Protein AF-A0A520A219-F1 (afdb_monomer_lite)

Foldseek 3Di:
DDDDDDPDPDPPPPPDQFDDDDDPDDDAWDPVPDDIGHDPGDGCLRVLQVQLLVLQVLLVVLVVVCVVPAFAQDDDDDDPDPVVVVVGDTHGSVVSLVSSLVSLVSSLVRFALEDPLVPRVGDGNLNSLQVNLVSCVVVVVNVSNVVSVVVSVVCCVSNVDDDDPDPVLCVDPVNVSD

Structure (mmCIF, N/CA/C/O backbone):
data_AF-A0A520A219-F1
#
_entry.id   AF-A0A520A219-F1
#
loop_
_atom_site.group_PDB
_atom_site.id
_atom_site.type_symbol
_atom_site.label_atom_id
_atom_site.label_alt_id
_atom_site.label_comp_id
_atom_site.label_asym_id
_atom_site.label_entity_id
_atom_site.label_seq_id
_atom_site.pdbx_PDB_ins_code
_atom_site.Cartn_x
_atom_site.Cartn_y
_atom_site.Cartn_z
_atom_site.occupancy
_atom_site.B_iso_or_equiv
_atom_site.auth_seq_id
_atom_site.auth_comp_id
_atom_site.auth_asym_id
_atom_site.auth_atom_id
_atom_site.pdbx_PDB_model_num
ATOM 1 N N . MET A 1 1 ? -3.174 41.655 13.751 1.00 40.53 1 MET A N 1
ATOM 2 C CA . MET A 1 1 ? -4.209 40.748 13.217 1.00 40.53 1 MET A CA 1
ATOM 3 C C . MET A 1 1 ? -3.954 40.569 11.730 1.00 40.53 1 MET A C 1
ATOM 5 O O . MET A 1 1 ? -4.120 41.529 10.994 1.00 40.53 1 MET A O 1
ATOM 9 N N . ALA A 1 2 ? -3.490 39.395 11.306 1.00 27.73 2 ALA A N 1
ATOM 10 C CA . ALA A 1 2 ? -3.495 38.978 9.904 1.00 27.73 2 ALA A CA 1
ATOM 11 C C . ALA A 1 2 ? -3.536 37.448 9.879 1.00 27.73 2 ALA A C 1
ATOM 13 O O . ALA A 1 2 ? -2.806 36.785 10.612 1.00 27.73 2 ALA A O 1
ATOM 14 N N . ASN A 1 3 ? -4.495 36.937 9.123 1.00 25.27 3 ASN A N 1
ATOM 15 C CA . ASN A 1 3 ? -5.100 35.631 9.281 1.00 25.27 3 ASN A CA 1
ATOM 16 C C . ASN A 1 3 ? -4.234 34.482 8.755 1.00 25.27 3 ASN A C 1
ATOM 18 O O . ASN A 1 3 ? -3.716 34.517 7.643 1.00 25.27 3 ASN A O 1
ATOM 22 N N . ILE A 1 4 ? -4.194 33.428 9.567 1.00 40.03 4 ILE A N 1
ATOM 23 C CA . ILE A 1 4 ? -4.068 32.029 9.161 1.00 40.03 4 ILE A CA 1
ATOM 24 C C . ILE A 1 4 ? -5.190 31.752 8.161 1.00 40.03 4 ILE A C 1
ATOM 26 O O . ILE A 1 4 ? -6.335 31.984 8.520 1.00 40.03 4 ILE A O 1
ATOM 30 N N . HIS A 1 5 ? -4.906 31.259 6.955 1.00 29.20 5 HIS A N 1
ATOM 31 C CA . HIS A 1 5 ? -5.773 30.289 6.277 1.00 29.20 5 HIS A CA 1
ATOM 32 C C . HIS A 1 5 ? -5.088 29.714 5.026 1.00 29.20 5 HIS A C 1
ATOM 34 O O . HIS A 1 5 ? -4.610 30.448 4.169 1.00 29.20 5 HIS A O 1
ATOM 40 N N . ALA A 1 6 ? -5.150 28.380 4.933 1.00 31.22 6 ALA A N 1
ATOM 41 C CA . ALA A 1 6 ? -5.127 27.580 3.708 1.00 31.22 6 ALA A CA 1
ATOM 42 C C . ALA A 1 6 ? -3.770 27.300 3.021 1.00 31.22 6 ALA A C 1
ATOM 44 O O . ALA A 1 6 ? -3.531 27.728 1.898 1.00 31.22 6 ALA A O 1
ATOM 45 N N . PHE A 1 7 ? -2.951 26.421 3.616 1.00 31.77 7 PHE A N 1
ATOM 46 C CA . PHE A 1 7 ? -2.146 25.472 2.827 1.00 31.77 7 PHE A CA 1
ATOM 47 C C . PHE A 1 7 ? -2.902 24.138 2.795 1.00 31.77 7 PHE A C 1
ATOM 49 O O . PHE A 1 7 ? -2.625 23.213 3.555 1.00 31.77 7 PHE A O 1
ATOM 56 N N . ILE A 1 8 ? -3.975 24.103 2.005 1.00 31.97 8 ILE A N 1
ATOM 57 C CA . ILE A 1 8 ? -4.794 22.907 1.813 1.00 31.97 8 ILE A CA 1
ATOM 58 C C . ILE A 1 8 ? -4.044 22.047 0.798 1.00 31.97 8 ILE A C 1
ATOM 60 O O . ILE A 1 8 ? -3.880 22.452 -0.353 1.00 31.97 8 ILE A O 1
ATOM 64 N N . ALA A 1 9 ? -3.565 20.879 1.221 1.00 35.22 9 ALA A N 1
ATOM 65 C CA . ALA A 1 9 ? -3.100 19.846 0.308 1.00 35.22 9 ALA A CA 1
ATOM 66 C C . ALA A 1 9 ? -4.317 19.278 -0.440 1.00 35.22 9 ALA A C 1
ATOM 68 O O . ALA A 1 9 ? -4.914 18.284 -0.033 1.00 35.22 9 ALA A O 1
ATOM 69 N N . SER A 1 10 ? -4.719 19.953 -1.516 1.00 32.50 10 SER A 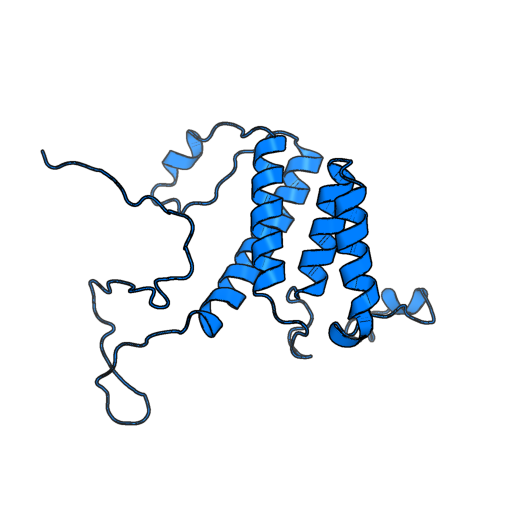N 1
ATOM 70 C CA . SER A 1 10 ? -5.603 19.377 -2.528 1.00 32.50 10 SER A CA 1
ATOM 71 C C . SER A 1 10 ? -4.905 18.179 -3.189 1.00 32.50 10 SER A C 1
ATOM 73 O O . SER A 1 10 ? -3.677 18.206 -3.341 1.00 32.50 10 SER A O 1
ATOM 75 N N . PRO A 1 11 ? -5.644 17.131 -3.604 1.00 36.44 11 PRO A N 1
ATOM 76 C CA . PRO A 1 11 ? -5.062 16.043 -4.378 1.00 36.44 11 PRO A CA 1
ATOM 77 C C . PRO A 1 11 ? -4.433 16.643 -5.637 1.00 36.44 11 PRO A C 1
ATOM 79 O O . PRO A 1 11 ? -5.079 17.420 -6.340 1.00 36.44 11 PRO A O 1
ATOM 82 N N . LEU A 1 12 ? -3.156 16.333 -5.872 1.00 37.72 12 LEU A N 1
ATOM 83 C CA . LEU A 1 12 ? -2.380 16.838 -7.003 1.00 37.72 12 LEU A CA 1
ATOM 84 C C . LEU A 1 12 ? -2.997 16.306 -8.304 1.00 37.72 12 LEU A C 1
ATOM 86 O O . LEU A 1 12 ? -2.622 15.246 -8.799 1.00 37.72 12 LEU A O 1
ATOM 90 N N . THR A 1 13 ? -3.988 17.019 -8.833 1.00 30.39 13 THR A N 1
ATOM 91 C CA . THR A 1 13 ? -4.537 16.763 -10.160 1.00 30.39 13 THR A CA 1
ATOM 92 C C . THR A 1 13 ? -3.474 17.102 -11.196 1.00 30.39 13 THR A C 1
ATOM 94 O O . THR A 1 13 ? -2.863 18.165 -11.132 1.00 30.39 13 THR A O 1
ATOM 97 N N . GLU A 1 14 ? -3.302 16.185 -12.143 1.00 37.84 14 GLU A N 1
ATOM 98 C CA . GLU A 1 14 ? -2.354 16.036 -13.263 1.00 37.84 14 GLU A CA 1
ATOM 99 C C . GLU A 1 14 ? -1.930 17.291 -14.070 1.00 37.84 14 GLU A C 1
ATOM 101 O O . GLU A 1 14 ? -1.121 17.183 -14.987 1.00 37.84 14 GLU A O 1
ATOM 106 N N . LYS A 1 15 ? -2.426 18.495 -13.765 1.00 33.22 15 LYS A N 1
ATOM 107 C CA . LYS A 1 15 ? -2.210 19.700 -14.579 1.00 33.22 15 LYS A CA 1
ATOM 108 C C . LYS A 1 15 ? -1.010 20.577 -14.223 1.00 33.22 15 LYS A C 1
ATOM 110 O O . LYS A 1 15 ? -0.600 21.345 -15.086 1.00 33.22 15 LYS A O 1
ATOM 115 N N . ASP A 1 16 ? -0.378 20.412 -13.064 1.00 37.81 16 ASP A N 1
ATOM 116 C CA . ASP A 1 16 ? 0.771 21.241 -12.676 1.00 37.81 16 ASP A CA 1
ATOM 117 C C . ASP A 1 16 ? 2.026 20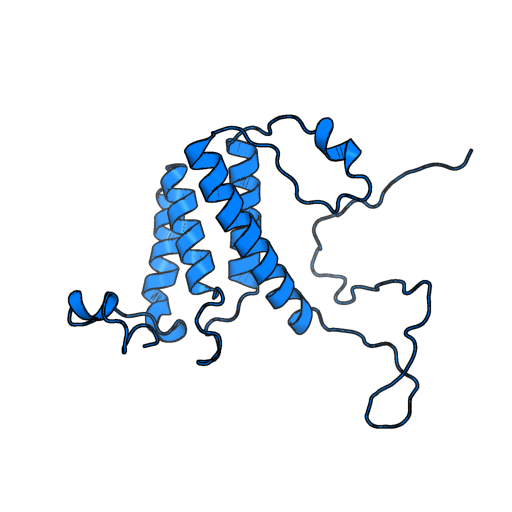.389 -12.457 1.00 37.81 16 ASP A C 1
ATOM 119 O O . ASP A 1 16 ? 2.449 20.110 -11.337 1.00 37.81 16 ASP A O 1
ATOM 123 N N . ASN A 1 17 ? 2.669 19.981 -13.555 1.00 35.78 17 ASN A N 1
ATOM 124 C CA . ASN A 1 17 ? 3.934 19.231 -13.553 1.00 35.78 17 ASN A CA 1
ATOM 125 C C . ASN A 1 17 ? 5.156 20.092 -13.131 1.00 35.78 17 ASN A C 1
ATOM 127 O O . ASN A 1 17 ? 6.250 19.958 -13.681 1.00 35.78 17 ASN A O 1
ATOM 131 N N . LYS A 1 18 ? 4.970 21.029 -12.192 1.00 33.34 18 LYS A N 1
ATOM 132 C CA . LYS A 1 18 ? 6.010 21.882 -11.602 1.00 33.34 18 LYS A CA 1
ATOM 133 C C . LYS A 1 18 ? 5.680 22.144 -10.133 1.00 33.34 18 LYS A C 1
ATOM 135 O O . LYS A 1 18 ? 4.942 23.069 -9.809 1.00 33.34 18 LYS A O 1
ATOM 140 N N . ILE A 1 19 ? 6.267 21.358 -9.233 1.00 39.69 19 ILE A N 1
ATOM 141 C CA . ILE A 1 19 ? 6.322 21.715 -7.811 1.00 39.69 19 ILE A CA 1
ATOM 142 C C . ILE A 1 19 ? 7.339 22.856 -7.678 1.00 39.69 19 ILE A C 1
ATOM 144 O O . ILE A 1 19 ? 8.544 22.639 -7.776 1.00 39.69 19 ILE A O 1
ATOM 148 N N . SER A 1 20 ? 6.857 24.085 -7.487 1.00 33.34 20 SER A N 1
ATOM 149 C CA . SER A 1 20 ? 7.698 25.224 -7.112 1.00 33.34 20 SER A CA 1
ATOM 150 C C . SER A 1 20 ? 7.920 25.199 -5.601 1.00 33.34 20 SER A C 1
ATOM 152 O O . SER A 1 20 ? 7.076 25.672 -4.842 1.00 33.34 20 SER A O 1
ATOM 154 N N . ILE A 1 21 ? 9.057 24.668 -5.148 1.00 37.16 21 ILE A N 1
ATOM 155 C CA . ILE A 1 21 ? 9.554 24.972 -3.801 1.00 37.16 21 ILE A CA 1
ATOM 156 C C . ILE A 1 21 ? 9.990 26.442 -3.789 1.00 37.16 21 ILE A C 1
ATOM 158 O O . ILE A 1 21 ? 10.818 26.839 -4.601 1.00 37.16 21 ILE A O 1
ATOM 162 N N . ASN A 1 22 ? 9.394 27.274 -2.931 1.00 30.12 22 ASN A N 1
ATOM 163 C CA . ASN A 1 22 ? 9.805 28.670 -2.772 1.00 30.12 22 ASN A CA 1
ATOM 164 C C . ASN A 1 22 ? 11.034 28.709 -1.843 1.00 30.12 22 ASN A C 1
ATOM 166 O O . ASN A 1 22 ? 10.887 28.410 -0.656 1.00 30.12 22 ASN A O 1
ATOM 170 N N . PRO A 1 23 ? 12.246 29.013 -2.341 1.00 40.75 23 PRO A N 1
ATOM 171 C CA . PRO A 1 23 ? 13.452 28.963 -1.537 1.00 40.75 23 PRO A CA 1
ATOM 172 C C . PRO A 1 23 ? 13.655 30.327 -0.876 1.00 40.75 23 PRO A C 1
ATOM 174 O O . PRO A 1 23 ? 14.392 31.166 -1.391 1.00 40.75 23 PRO A O 1
ATOM 177 N N . THR A 1 24 ? 13.026 30.594 0.268 1.00 40.56 24 THR A N 1
ATOM 178 C CA . THR A 1 24 ? 13.366 31.797 1.048 1.00 40.56 24 THR A CA 1
ATOM 179 C C . THR A 1 24 ? 14.597 31.559 1.920 1.00 40.56 24 THR A C 1
ATOM 181 O O . THR A 1 24 ? 14.489 31.627 3.138 1.00 40.56 24 THR A O 1
ATOM 184 N N . ASN A 1 25 ? 15.730 31.262 1.269 1.00 39.25 25 ASN A N 1
ATOM 185 C CA . ASN A 1 25 ? 17.117 31.615 1.614 1.00 39.25 25 ASN A CA 1
ATOM 186 C C . ASN A 1 25 ? 18.129 30.672 0.916 1.00 39.25 25 ASN A C 1
ATOM 188 O O . ASN A 1 25 ? 18.276 29.504 1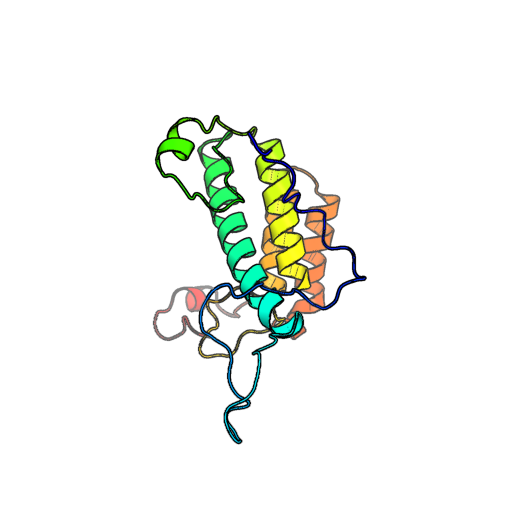.243 1.00 39.25 25 ASN A O 1
ATOM 192 N N . GLU A 1 26 ? 18.849 31.227 -0.063 1.00 36.06 26 GLU A N 1
ATOM 193 C CA . GLU A 1 26 ? 20.219 30.823 -0.431 1.00 36.06 26 GLU A CA 1
ATOM 194 C C . GLU A 1 26 ? 20.484 29.410 -0.984 1.00 36.06 26 GLU A C 1
ATOM 196 O O . GLU A 1 26 ? 21.455 28.771 -0.604 1.00 36.06 26 GLU A O 1
ATOM 201 N N . TYR A 1 27 ? 19.752 28.963 -2.006 1.00 35.09 27 TYR A N 1
ATOM 202 C CA . TYR A 1 27 ? 20.304 27.963 -2.943 1.00 35.09 27 TYR A CA 1
ATOM 203 C C . TYR A 1 27 ? 19.938 28.274 -4.394 1.00 35.09 27 TYR A C 1
ATOM 205 O O . TYR A 1 27 ? 19.568 27.404 -5.178 1.00 35.09 27 TYR A O 1
ATOM 213 N N . THR A 1 28 ? 20.062 29.536 -4.799 1.00 38.28 28 THR A N 1
ATOM 214 C CA . THR A 1 28 ? 20.296 29.801 -6.217 1.00 38.28 28 THR A CA 1
ATOM 215 C C . THR A 1 28 ? 21.742 29.433 -6.481 1.00 38.28 28 THR A C 1
ATOM 217 O O . THR A 1 28 ? 22.611 30.044 -5.856 1.00 38.28 28 THR A O 1
ATOM 220 N N . ASN A 1 29 ? 21.976 28.472 -7.387 1.00 31.84 29 ASN A N 1
ATOM 221 C CA . ASN A 1 29 ? 22.989 28.552 -8.433 1.00 31.84 29 ASN A CA 1
ATOM 222 C C . ASN A 1 29 ? 23.643 27.169 -8.831 1.00 31.84 29 ASN A C 1
ATOM 224 O O . ASN A 1 29 ? 24.592 26.689 -8.206 1.00 31.84 29 ASN A O 1
ATOM 228 N N . GLY A 1 30 ? 23.252 26.632 -10.002 1.00 30.38 30 GLY A N 1
ATOM 229 C CA . GLY A 1 30 ? 24.163 26.288 -11.116 1.00 30.38 30 GLY A CA 1
ATOM 230 C C . GLY A 1 30 ? 23.887 24.963 -11.810 1.00 30.38 30 GLY A C 1
ATOM 231 O O . GLY A 1 30 ? 23.923 23.944 -11.136 1.00 30.38 30 GLY A O 1
ATOM 232 N N . ASN A 1 31 ? 23.749 24.925 -13.147 1.00 47.16 31 ASN A N 1
ATOM 233 C CA . ASN A 1 31 ? 24.174 23.705 -13.838 1.00 47.16 31 ASN A CA 1
ATOM 234 C C . ASN A 1 31 ? 25.650 23.505 -13.456 1.00 47.16 31 ASN A C 1
ATOM 236 O O . ASN A 1 31 ? 26.497 24.337 -13.791 1.00 47.16 31 ASN A O 1
ATOM 240 N N . ARG A 1 32 ? 25.954 22.484 -12.660 1.00 46.66 32 ARG A N 1
ATOM 241 C CA . ARG A 1 32 ? 27.332 22.087 -12.368 1.00 46.66 32 ARG A CA 1
ATOM 242 C C . ARG A 1 32 ? 27.536 20.789 -13.151 1.00 46.66 32 ARG A C 1
ATOM 244 O O . ARG A 1 32 ? 27.267 19.725 -12.620 1.00 46.66 32 ARG A O 1
ATOM 251 N N . SER A 1 33 ? 27.878 20.812 -14.442 1.00 43.19 33 SER A N 1
ATOM 252 C CA . SER A 1 33 ? 28.635 21.814 -15.216 1.00 43.19 33 SER A CA 1
ATOM 253 C C . SER A 1 33 ? 27.773 22.518 -16.278 1.00 43.19 33 SER A C 1
ATOM 255 O O . SER A 1 33 ? 27.033 21.865 -16.997 1.00 43.19 33 SER A O 1
ATOM 257 N N . SER A 1 34 ? 27.822 23.833 -16.478 1.00 41.03 34 SER A N 1
ATOM 258 C CA . SER A 1 34 ? 29.003 24.697 -16.461 1.00 41.03 34 SER A CA 1
ATOM 259 C C . SER A 1 34 ? 28.616 26.102 -16.014 1.00 41.03 34 SER A C 1
ATOM 261 O O . SER A 1 34 ? 27.707 26.688 -16.589 1.00 41.03 34 SER A O 1
ATOM 263 N N . LYS A 1 35 ? 29.357 26.671 -15.061 1.00 43.12 35 LYS A N 1
ATOM 264 C CA . LYS A 1 35 ? 29.117 28.003 -14.492 1.00 43.12 35 LYS A CA 1
ATOM 265 C C . LYS A 1 35 ? 27.759 28.095 -13.833 1.00 43.12 35 LYS A C 1
ATOM 267 O O . LYS A 1 35 ? 26.729 28.369 -14.437 1.00 43.12 35 LYS A O 1
ATOM 272 N N . CYS A 1 36 ? 27.830 27.896 -12.536 1.00 47.16 36 CYS A N 1
ATOM 273 C CA . CYS A 1 36 ? 27.021 28.595 -11.592 1.00 47.16 36 CYS A CA 1
ATOM 274 C C . CYS A 1 36 ? 26.088 29.703 -12.206 1.00 47.16 36 CYS A C 1
ATOM 276 O O . CYS A 1 36 ? 26.585 30.817 -12.278 1.00 47.16 36 CYS A O 1
ATOM 278 N N . ASN A 1 37 ? 24.790 29.423 -12.544 1.00 43.38 37 ASN A N 1
ATOM 279 C CA . ASN A 1 37 ? 23.608 30.335 -12.404 1.00 43.38 37 ASN A CA 1
ATOM 280 C C . ASN A 1 37 ? 22.167 29.698 -12.273 1.00 43.38 37 ASN A C 1
ATOM 282 O O . ASN A 1 37 ? 21.188 30.315 -12.672 1.00 43.38 37 ASN A O 1
ATOM 286 N N . GLY A 1 38 ? 21.966 28.471 -11.764 1.00 37.59 38 GLY A N 1
ATOM 287 C CA . GLY A 1 38 ? 20.700 27.691 -11.902 1.00 37.59 38 GLY A CA 1
ATOM 288 C C . GLY A 1 38 ? 19.895 27.324 -10.632 1.00 37.59 38 GLY A C 1
ATOM 289 O O . GLY A 1 38 ? 20.468 26.963 -9.607 1.00 37.59 38 GLY A O 1
ATOM 290 N N . ILE A 1 39 ? 18.561 27.368 -10.734 1.00 42.12 39 ILE A N 1
ATOM 291 C CA . ILE A 1 39 ? 17.582 26.722 -9.837 1.00 42.12 39 ILE A CA 1
ATOM 292 C C . ILE A 1 39 ? 17.591 25.215 -10.151 1.00 42.12 39 ILE A C 1
ATOM 294 O O . ILE A 1 39 ? 17.398 24.843 -11.308 1.00 42.12 39 ILE A O 1
ATOM 298 N N . ILE A 1 40 ? 17.823 24.345 -9.161 1.00 46.75 40 ILE A N 1
ATOM 299 C CA . ILE A 1 40 ? 17.703 22.887 -9.341 1.00 46.75 40 ILE A CA 1
ATOM 300 C C . ILE A 1 40 ? 16.210 22.542 -9.333 1.00 46.75 40 ILE A C 1
ATOM 302 O O . ILE A 1 40 ? 15.581 22.493 -8.279 1.00 46.75 40 ILE A O 1
ATOM 306 N N . ILE A 1 41 ? 15.630 22.352 -10.516 1.00 53.62 41 ILE A N 1
ATOM 307 C CA . ILE A 1 41 ? 14.258 21.862 -10.668 1.00 53.62 41 ILE A CA 1
ATOM 308 C C . ILE A 1 41 ? 14.346 20.340 -10.761 1.00 53.62 41 ILE A C 1
ATOM 310 O O . ILE A 1 41 ? 14.688 19.807 -11.812 1.00 53.62 41 ILE A O 1
ATOM 314 N N . PHE A 1 42 ? 14.064 19.647 -9.661 1.00 58.78 42 PHE A N 1
ATOM 315 C CA . PHE A 1 42 ? 13.862 18.202 -9.699 1.00 58.78 42 PHE A CA 1
ATOM 316 C C . PHE A 1 42 ? 12.542 17.897 -10.413 1.00 58.78 42 PHE A C 1
ATOM 318 O O . PHE A 1 42 ? 11.522 18.548 -10.170 1.00 58.78 42 PHE A O 1
ATOM 325 N N . THR A 1 43 ? 12.552 16.913 -11.302 1.00 68.94 43 THR A N 1
ATOM 326 C CA . THR A 1 43 ? 11.347 16.484 -12.013 1.00 68.94 43 THR A CA 1
ATOM 327 C C . THR A 1 43 ? 10.470 15.614 -11.111 1.00 68.94 43 THR A C 1
ATOM 329 O O . THR A 1 43 ? 10.957 14.943 -10.196 1.00 68.94 43 THR A O 1
ATOM 332 N N . LEU A 1 44 ? 9.159 15.564 -11.380 1.00 72.56 44 LEU A N 1
ATOM 333 C CA . LEU A 1 44 ? 8.261 14.654 -10.655 1.00 72.56 44 LEU A CA 1
ATOM 334 C C . LEU A 1 44 ? 8.709 13.188 -10.769 1.00 72.56 44 LEU A C 1
ATOM 336 O O . LEU A 1 44 ? 8.548 12.425 -9.822 1.00 72.56 44 LEU A O 1
ATOM 340 N N . ALA A 1 45 ? 9.330 12.806 -11.887 1.00 72.25 45 ALA A N 1
ATOM 341 C CA . ALA A 1 45 ? 9.861 11.461 -12.093 1.00 72.25 45 ALA A CA 1
ATOM 342 C C . ALA A 1 45 ? 11.032 11.115 -11.152 1.00 72.25 45 ALA A C 1
ATOM 344 O O . ALA A 1 45 ? 11.228 9.945 -10.838 1.00 72.25 45 ALA A O 1
ATOM 345 N N . GLU A 1 46 ? 11.785 12.107 -10.670 1.00 76.25 46 GLU A N 1
ATOM 346 C CA . GLU A 1 46 ? 12.893 11.903 -9.727 1.00 76.25 46 GLU A CA 1
ATOM 347 C C . GLU A 1 46 ? 12.418 11.938 -8.269 1.00 76.25 46 GLU A C 1
ATOM 349 O O . GLU A 1 46 ? 12.895 11.166 -7.434 1.00 76.25 46 GLU A O 1
ATOM 354 N N . ILE A 1 47 ? 11.453 12.810 -7.958 1.00 82.88 47 ILE A N 1
ATOM 355 C CA . ILE A 1 47 ? 10.941 12.996 -6.595 1.00 82.88 47 ILE A CA 1
ATOM 356 C C . ILE A 1 47 ? 9.930 11.908 -6.214 1.00 82.88 47 ILE A C 1
ATOM 358 O O . ILE A 1 47 ? 9.995 11.366 -5.107 1.00 82.88 47 ILE A O 1
ATOM 362 N N . ASN A 1 48 ? 8.995 11.570 -7.105 1.00 88.19 48 ASN A N 1
ATOM 363 C CA . ASN A 1 48 ? 7.880 10.683 -6.773 1.00 88.19 48 ASN A CA 1
ATOM 364 C C . ASN A 1 48 ? 8.321 9.289 -6.308 1.00 88.19 48 ASN A C 1
ATOM 366 O O . ASN A 1 48 ? 7.755 8.826 -5.319 1.00 88.19 48 ASN A O 1
ATOM 370 N N . PRO A 1 49 ? 9.342 8.635 -6.900 1.00 87.44 49 PRO A N 1
ATOM 371 C CA . PRO A 1 49 ? 9.836 7.360 -6.381 1.00 87.44 49 PRO A CA 1
ATOM 372 C C . PRO A 1 49 ? 10.355 7.464 -4.940 1.00 87.44 49 PRO A C 1
ATOM 374 O O . PRO A 1 49 ? 10.155 6.555 -4.140 1.00 87.44 49 PRO A O 1
ATOM 377 N N . LYS A 1 50 ? 10.974 8.591 -4.564 1.00 88.75 50 LYS A N 1
ATOM 378 C CA . LYS A 1 50 ? 11.471 8.813 -3.196 1.00 88.75 50 LYS A CA 1
ATOM 379 C C . LYS A 1 50 ? 10.329 9.037 -2.208 1.00 88.75 50 LYS A C 1
ATOM 381 O O . LYS A 1 50 ? 10.339 8.465 -1.120 1.00 88.75 50 LYS A O 1
ATOM 386 N N . ILE A 1 51 ? 9.316 9.809 -2.602 1.00 89.62 51 ILE A N 1
ATOM 387 C CA . ILE A 1 51 ? 8.090 9.979 -1.806 1.00 89.62 51 ILE A CA 1
ATOM 388 C C . ILE A 1 51 ? 7.352 8.642 -1.672 1.00 89.62 51 ILE A C 1
ATOM 390 O O . ILE A 1 51 ? 6.848 8.323 -0.598 1.00 89.62 51 ILE A O 1
ATOM 394 N N . ALA A 1 52 ? 7.312 7.846 -2.737 1.00 92.81 52 ALA A N 1
ATOM 395 C CA . ALA A 1 52 ? 6.672 6.540 -2.766 1.00 92.81 52 ALA A CA 1
ATOM 396 C C . ALA A 1 52 ? 7.317 5.551 -1.791 1.00 92.81 52 ALA A C 1
ATOM 398 O O . ALA A 1 52 ? 6.603 4.844 -1.087 1.00 92.81 52 ALA A O 1
ATOM 399 N N . GLU A 1 53 ? 8.646 5.549 -1.679 1.00 92.62 53 GLU A N 1
ATOM 400 C CA . GLU A 1 53 ? 9.350 4.759 -0.664 1.00 92.62 53 GLU A CA 1
ATOM 401 C C . GLU A 1 53 ? 8.993 5.205 0.757 1.00 92.62 53 GLU A C 1
ATOM 403 O O . GLU A 1 53 ? 8.680 4.367 1.601 1.00 92.62 53 GLU A O 1
ATOM 408 N N . ALA A 1 54 ? 8.968 6.515 1.019 1.00 92.94 54 ALA A N 1
ATOM 409 C CA . ALA A 1 54 ? 8.595 7.041 2.332 1.00 92.94 54 ALA A CA 1
ATOM 410 C C . ALA A 1 54 ? 7.141 6.696 2.702 1.00 92.94 54 ALA A C 1
ATOM 412 O O . ALA A 1 54 ? 6.868 6.249 3.818 1.00 92.94 54 ALA A O 1
ATOM 413 N N . ARG A 1 55 ? 6.207 6.846 1.753 1.00 95.06 55 ARG A N 1
ATOM 414 C CA . ARG A 1 55 ? 4.796 6.472 1.929 1.00 95.06 55 ARG A CA 1
ATOM 415 C C . ARG A 1 55 ? 4.621 4.972 2.126 1.00 95.06 55 ARG A C 1
ATOM 417 O O . ARG A 1 55 ? 3.858 4.574 2.998 1.00 95.06 55 ARG A O 1
ATOM 424 N N . PHE A 1 56 ? 5.373 4.144 1.402 1.00 96.38 56 PHE A N 1
ATOM 425 C CA . PHE A 1 56 ? 5.372 2.699 1.619 1.00 96.38 56 PHE A CA 1
ATOM 426 C C . PHE A 1 56 ? 5.806 2.344 3.046 1.00 96.38 56 PHE A C 1
ATOM 428 O O . PHE A 1 56 ? 5.130 1.565 3.712 1.00 96.38 56 PHE A O 1
ATOM 435 N N . VAL A 1 57 ? 6.896 2.937 3.548 1.00 95.75 57 VAL A N 1
ATOM 436 C CA . VAL A 1 57 ? 7.370 2.689 4.921 1.00 95.75 57 VAL A CA 1
ATOM 437 C C . VAL A 1 57 ? 6.342 3.157 5.954 1.00 95.75 57 VAL A C 1
ATOM 439 O O . VAL A 1 57 ? 6.080 2.440 6.921 1.00 95.75 57 VAL A O 1
ATOM 442 N N . ARG A 1 58 ? 5.703 4.315 5.733 1.00 95.44 58 ARG A N 1
ATOM 443 C CA . ARG A 1 58 ? 4.603 4.802 6.579 1.00 95.44 58 ARG A CA 1
ATOM 444 C C . ARG A 1 58 ? 3.435 3.815 6.601 1.00 95.44 58 ARG A C 1
ATOM 446 O O . ARG A 1 58 ? 2.995 3.426 7.682 1.00 95.44 58 ARG A O 1
ATOM 453 N N . ALA A 1 59 ? 2.974 3.374 5.433 1.00 96.56 59 ALA A N 1
ATOM 454 C CA . ALA A 1 59 ? 1.906 2.390 5.304 1.00 96.56 59 ALA A CA 1
ATOM 455 C C . ALA A 1 59 ? 2.263 1.066 5.990 1.00 96.56 59 ALA A C 1
ATOM 457 O O . ALA A 1 59 ? 1.457 0.530 6.744 1.00 96.56 59 ALA A O 1
ATOM 458 N N . PHE A 1 60 ? 3.486 0.570 5.793 1.00 96.06 60 PHE A N 1
ATOM 459 C CA . PHE A 1 60 ? 3.994 -0.637 6.440 1.00 96.06 60 PHE A CA 1
ATOM 460 C C . PHE A 1 60 ? 3.968 -0.516 7.970 1.00 96.06 60 PHE A C 1
ATOM 462 O O . PHE A 1 60 ? 3.469 -1.420 8.644 1.00 96.06 60 PHE A O 1
ATOM 469 N N . ALA A 1 61 ? 4.450 0.598 8.527 1.00 96.50 61 ALA A N 1
ATOM 470 C CA . ALA A 1 61 ? 4.447 0.829 9.969 1.00 96.50 61 ALA A CA 1
ATOM 471 C C . ALA A 1 61 ? 3.016 0.879 10.524 1.00 96.50 61 ALA A C 1
ATOM 473 O O . ALA A 1 61 ? 2.675 0.118 11.432 1.00 96.50 61 ALA A O 1
ATOM 474 N N . TYR A 1 62 ? 2.146 1.705 9.933 1.00 96.75 62 TYR A N 1
ATOM 475 C CA . TYR A 1 62 ? 0.755 1.824 10.374 1.00 96.75 62 TYR A CA 1
ATOM 476 C C . TYR A 1 62 ? -0.032 0.524 10.217 1.00 96.75 62 TYR A C 1
ATOM 478 O O . TYR A 1 62 ? -0.830 0.197 11.091 1.00 96.75 62 TYR A O 1
ATOM 486 N N . PHE A 1 63 ? 0.231 -0.258 9.170 1.00 96.50 63 PHE A N 1
ATOM 487 C CA . PHE A 1 63 ? -0.410 -1.553 8.955 1.00 96.50 63 PHE A CA 1
ATOM 488 C C . PHE A 1 63 ? -0.085 -2.567 10.058 1.00 96.50 63 PHE A C 1
ATOM 490 O O . PHE A 1 63 ? -0.914 -3.416 10.385 1.00 96.50 63 PHE A O 1
ATOM 497 N N . HIS A 1 64 ? 1.102 -2.499 10.662 1.00 95.81 64 HIS A N 1
ATOM 498 C CA . HIS A 1 64 ? 1.429 -3.324 11.827 1.00 95.81 64 HIS A CA 1
ATOM 499 C C . HIS A 1 64 ? 0.844 -2.738 13.116 1.00 95.81 64 HIS A C 1
ATOM 501 O O . HIS A 1 64 ? 0.272 -3.481 13.911 1.00 95.81 64 HIS A O 1
ATOM 507 N N . LEU A 1 65 ? 0.904 -1.416 13.296 1.00 95.44 65 LEU A N 1
ATOM 508 C CA . LEU A 1 65 ? 0.349 -0.746 14.476 1.00 95.44 65 LEU A CA 1
ATOM 509 C C . LEU A 1 65 ? -1.163 -0.970 14.614 1.00 95.44 65 LEU A C 1
ATOM 511 O O . LEU A 1 65 ? -1.625 -1.366 15.681 1.00 95.44 65 LEU A O 1
ATOM 515 N N . VAL A 1 66 ? -1.928 -0.784 13.537 1.00 96.19 66 VAL A N 1
ATOM 516 C CA . VAL A 1 66 ? -3.392 -0.938 13.553 1.00 96.19 66 VAL A CA 1
ATOM 517 C C . VAL A 1 66 ? -3.816 -2.382 13.842 1.00 96.19 66 VAL A C 1
ATOM 519 O O . VAL A 1 66 ? -4.823 -2.610 14.505 1.00 96.19 66 VAL A O 1
ATOM 522 N N . ARG A 1 67 ? -3.030 -3.377 13.405 1.00 93.25 67 ARG A N 1
ATOM 523 C CA . ARG A 1 67 ? -3.320 -4.798 13.662 1.00 93.25 67 ARG A CA 1
ATOM 524 C C . ARG A 1 67 ? -3.088 -5.200 15.115 1.00 93.25 67 ARG A C 1
ATOM 526 O O . ARG A 1 67 ? -3.788 -6.075 15.607 1.00 93.25 67 ARG A O 1
ATOM 533 N N . VAL A 1 68 ? -2.127 -4.571 15.791 1.00 94.62 68 VAL A N 1
ATOM 534 C CA . VAL A 1 68 ? -1.813 -4.869 17.197 1.00 94.62 68 VAL A CA 1
ATOM 535 C C . VAL A 1 68 ? -2.681 -4.048 18.154 1.00 94.62 68 VAL A C 1
ATOM 537 O O . VAL A 1 68 ? -3.160 -4.580 19.150 1.00 94.62 68 VAL A O 1
ATOM 540 N N . PHE A 1 69 ? -2.896 -2.762 17.863 1.00 94.50 69 PHE A N 1
ATOM 541 C CA . PHE A 1 69 ? -3.506 -1.812 18.802 1.00 94.50 69 PHE A CA 1
ATOM 542 C C . PHE A 1 69 ? -4.923 -1.357 18.422 1.00 94.50 69 PHE A C 1
ATOM 544 O O . PHE A 1 69 ? -5.589 -0.701 19.229 1.00 94.50 69 PHE A O 1
ATOM 551 N N . GLY A 1 70 ? -5.400 -1.677 17.215 1.00 93.44 70 GLY A N 1
ATOM 552 C CA . GLY A 1 70 ? -6.648 -1.134 16.680 1.00 93.44 70 GLY A CA 1
ATOM 553 C C . GLY A 1 70 ? -6.499 0.354 16.375 1.00 93.44 70 GLY A C 1
ATOM 554 O O . GLY A 1 70 ? -5.670 0.745 15.557 1.00 93.44 70 GLY A O 1
ATOM 555 N N . ASP A 1 71 ? -7.284 1.197 17.042 1.00 94.38 71 ASP A N 1
ATOM 556 C CA . ASP A 1 71 ? -7.246 2.644 16.821 1.00 94.38 71 ASP A CA 1
ATOM 557 C C . ASP A 1 71 ? -5.899 3.235 17.255 1.00 94.38 71 ASP A C 1
ATOM 559 O O . ASP A 1 71 ? -5.446 3.028 18.386 1.00 94.38 71 ASP A O 1
ATOM 563 N N . VAL A 1 72 ? -5.261 4.012 16.385 1.00 93.44 72 VAL A N 1
ATOM 564 C CA . VAL A 1 72 ? -3.931 4.590 16.629 1.00 93.44 72 VAL A CA 1
ATOM 565 C C . VAL A 1 72 ? -3.898 6.054 16.203 1.00 93.44 72 VAL A C 1
ATOM 567 O O . VAL A 1 72 ? -4.626 6.429 15.287 1.00 93.44 72 VAL A O 1
ATOM 570 N N . PRO A 1 73 ? -3.091 6.917 16.842 1.00 92.38 73 PRO A N 1
ATOM 571 C CA . PRO A 1 73 ? -2.883 8.276 16.353 1.00 92.38 73 PRO A CA 1
ATOM 572 C C . PRO A 1 73 ? -2.254 8.244 14.953 1.00 92.38 73 PRO A C 1
ATOM 574 O O . PRO A 1 73 ? -1.147 7.729 14.771 1.00 92.38 73 PRO A O 1
ATOM 577 N N . TYR A 1 74 ? -2.963 8.768 13.955 1.00 91.38 74 TYR A N 1
ATOM 578 C CA . TYR A 1 74 ? -2.470 8.850 12.585 1.00 91.38 74 TYR A CA 1
ATOM 579 C C . TYR A 1 74 ? -1.828 10.213 12.322 1.00 91.38 74 TYR A C 1
ATOM 581 O O . TYR A 1 74 ? -2.399 11.248 12.661 1.00 91.38 74 TYR A O 1
ATOM 589 N N . ILE A 1 75 ? -0.629 10.205 11.742 1.00 89.56 75 ILE A N 1
ATOM 590 C CA . ILE A 1 75 ? 0.176 11.396 11.477 1.00 89.56 75 ILE A CA 1
ATOM 591 C C . ILE A 1 75 ? 0.667 11.316 10.034 1.00 89.56 75 ILE A C 1
ATOM 593 O O . ILE A 1 75 ? 1.491 10.467 9.685 1.00 89.56 75 ILE A O 1
ATOM 597 N N . ASP A 1 76 ? 0.174 12.219 9.194 1.00 87.06 76 ASP A N 1
ATOM 598 C CA . ASP A 1 76 ? 0.572 12.358 7.792 1.00 87.06 76 ASP A CA 1
ATOM 599 C C . ASP A 1 76 ? 1.196 13.715 7.452 1.00 87.06 76 ASP A C 1
ATOM 601 O O . ASP A 1 76 ? 1.655 13.911 6.324 1.00 87.06 76 ASP A O 1
ATOM 605 N N . PHE A 1 77 ? 1.261 14.616 8.430 1.00 83.56 77 PHE A N 1
ATOM 606 C CA . PHE A 1 77 ? 1.802 15.961 8.310 1.00 83.56 77 PHE A CA 1
ATOM 607 C C . PHE A 1 77 ? 3.112 16.124 9.085 1.00 83.56 77 PHE A C 1
ATOM 609 O O . PHE A 1 77 ? 3.455 15.351 9.982 1.00 83.56 77 PHE A O 1
ATOM 616 N N . PHE A 1 78 ? 3.853 17.174 8.739 1.00 83.06 78 PHE A N 1
ATOM 617 C CA . PHE A 1 78 ? 5.069 17.539 9.452 1.00 83.06 78 PHE A CA 1
ATOM 618 C C . PHE A 1 78 ? 4.738 18.231 10.780 1.00 83.06 78 PHE A C 1
ATOM 620 O O . PHE A 1 78 ? 4.004 19.219 10.812 1.00 83.06 78 PHE A O 1
ATOM 627 N N . ILE A 1 79 ? 5.311 17.738 11.876 1.00 79.62 79 ILE A N 1
ATOM 628 C CA . ILE A 1 79 ? 5.134 18.318 13.209 1.00 79.62 79 ILE A CA 1
ATOM 629 C C . ILE A 1 79 ? 6.205 19.389 13.433 1.00 79.62 79 ILE A C 1
ATOM 631 O O . ILE A 1 79 ? 7.386 19.080 13.555 1.00 79.62 79 ILE A O 1
ATOM 635 N N . THR A 1 80 ? 5.787 20.651 13.524 1.00 83.31 80 THR A N 1
ATOM 636 C CA . THR A 1 80 ? 6.678 21.787 13.828 1.00 83.31 80 THR A CA 1
ATOM 637 C C . THR A 1 80 ? 6.869 22.012 15.327 1.00 83.31 80 THR A C 1
ATOM 639 O O . THR A 1 80 ? 7.912 22.505 15.746 1.00 83.31 80 THR A O 1
ATOM 642 N N . ASN A 1 81 ? 5.875 21.645 16.142 1.00 83.12 81 ASN A N 1
ATOM 643 C CA . ASN A 1 81 ? 5.914 21.751 17.596 1.00 83.12 81 ASN A CA 1
ATOM 644 C C . ASN A 1 81 ? 5.651 20.372 18.232 1.00 83.12 81 ASN A C 1
ATOM 646 O O . ASN A 1 81 ? 4.540 19.857 18.082 1.00 83.12 81 ASN A O 1
ATOM 650 N N . PRO A 1 82 ? 6.611 19.793 18.977 1.00 80.19 82 PRO A N 1
ATOM 651 C CA . PRO A 1 82 ? 6.446 18.497 19.640 1.00 80.19 82 PRO A CA 1
ATOM 652 C C . PRO A 1 82 ? 5.243 18.431 20.590 1.00 80.19 82 PRO A C 1
ATOM 654 O O . PRO A 1 82 ? 4.629 17.378 20.741 1.00 80.19 82 PRO A O 1
ATOM 657 N N . GLU A 1 83 ? 4.860 19.555 21.200 1.00 82.19 83 GLU A N 1
ATOM 658 C CA . GLU A 1 83 ? 3.719 19.617 22.118 1.00 82.19 83 GLU A CA 1
ATOM 659 C C . GLU A 1 83 ? 2.379 19.359 21.414 1.00 82.19 83 GLU A C 1
ATOM 661 O O . GLU A 1 83 ? 1.444 18.856 22.035 1.00 82.19 83 GLU A O 1
ATOM 666 N N . ALA A 1 84 ? 2.290 19.610 20.102 1.00 76.44 84 ALA A N 1
ATOM 667 C CA . ALA A 1 84 ? 1.086 19.326 19.320 1.00 76.44 84 ALA A CA 1
ATOM 668 C C . ALA A 1 84 ? 0.767 17.820 19.257 1.00 76.44 84 ALA A C 1
ATOM 670 O O . ALA A 1 84 ? -0.396 17.445 19.126 1.00 76.44 84 ALA A O 1
ATOM 671 N N . VAL A 1 85 ? 1.774 16.951 19.418 1.00 78.19 85 VAL A N 1
ATOM 672 C CA . VAL A 1 85 ? 1.595 15.489 19.413 1.00 78.19 85 VAL A CA 1
ATOM 673 C C . VAL A 1 85 ? 0.787 15.019 20.618 1.00 78.19 85 VAL A C 1
ATOM 675 O O . VAL A 1 85 ? 0.029 14.059 20.510 1.00 78.19 85 VAL A O 1
ATOM 678 N N . LYS A 1 86 ? 0.885 15.718 21.757 1.00 77.44 86 LYS A N 1
ATOM 679 C CA . LYS A 1 86 ? 0.164 15.353 22.987 1.00 77.44 86 LYS A CA 1
ATOM 680 C C . LYS A 1 86 ? -1.353 15.496 22.853 1.00 77.44 86 LYS A C 1
ATOM 682 O O . LYS A 1 86 ? -2.083 14.885 23.624 1.00 77.44 86 LYS A O 1
ATOM 687 N N . GLN A 1 87 ? -1.818 16.290 21.889 1.00 78.19 87 GLN A N 1
ATOM 688 C CA . GLN A 1 87 ? -3.240 16.527 21.629 1.00 78.19 87 GLN A CA 1
ATOM 689 C C . GLN A 1 87 ? -3.820 15.570 20.574 1.00 78.19 87 GLN A C 1
ATOM 691 O O . GLN A 1 87 ? -5.009 15.644 20.267 1.00 78.19 87 GLN A O 1
ATOM 696 N N . LEU A 1 88 ? -3.007 14.677 19.993 1.00 82.69 88 LEU A N 1
ATOM 697 C CA . LEU A 1 88 ? -3.479 13.745 18.974 1.00 82.69 88 LEU A CA 1
ATOM 698 C C . LEU A 1 88 ? -4.293 12.614 19.603 1.00 82.69 88 LEU A C 1
ATOM 700 O O . LEU A 1 88 ? -3.770 11.733 20.287 1.00 82.69 88 LEU A O 1
ATOM 704 N N . GLY A 1 89 ? -5.594 12.632 19.322 1.00 87.81 89 GLY A N 1
ATOM 705 C CA . GLY A 1 89 ? -6.493 11.534 19.641 1.00 87.81 89 GLY A CA 1
ATOM 706 C C . GLY A 1 89 ? -6.213 10.285 18.802 1.00 87.81 89 GLY A C 1
ATOM 707 O O . GLY A 1 89 ? -5.562 10.322 17.753 1.00 87.81 89 GLY A O 1
ATOM 708 N N . ARG A 1 90 ? -6.750 9.150 19.256 1.00 92.50 90 ARG A N 1
ATOM 709 C CA . ARG A 1 90 ? -6.726 7.907 18.478 1.00 92.50 90 ARG A CA 1
ATOM 710 C C . ARG A 1 90 ? -7.608 8.077 17.241 1.00 92.50 90 ARG A C 1
ATOM 712 O O . ARG A 1 90 ? -8.742 8.534 17.342 1.00 92.50 90 ARG A O 1
ATOM 719 N N . THR A 1 91 ? -7.078 7.714 16.080 1.00 94.38 91 THR A N 1
ATOM 720 C CA . THR A 1 91 ? -7.831 7.675 14.827 1.00 94.38 91 THR A CA 1
ATOM 721 C C . THR A 1 91 ? -8.445 6.282 14.666 1.00 94.38 91 THR A C 1
ATOM 723 O O . THR A 1 91 ? -7.737 5.299 14.909 1.00 94.38 91 THR A O 1
ATOM 726 N N . PRO A 1 92 ? -9.724 6.165 14.258 1.00 96.06 92 PRO A N 1
ATOM 727 C CA . PRO A 1 92 ? -10.358 4.870 14.042 1.00 96.06 92 PRO A CA 1
ATOM 728 C C . PRO A 1 92 ? -9.570 4.002 13.062 1.00 96.06 92 PRO A C 1
ATOM 730 O O . PRO A 1 92 ? -9.129 4.491 12.017 1.00 96.06 92 PRO A O 1
ATOM 733 N N . ALA A 1 93 ? -9.452 2.708 13.354 1.00 94.44 93 ALA A N 1
ATOM 734 C CA . ALA A 1 93 ? -8.705 1.757 12.535 1.00 94.44 93 ALA A CA 1
ATOM 735 C C . ALA A 1 93 ? -9.108 1.810 11.051 1.00 94.44 93 ALA A C 1
ATOM 737 O O . ALA A 1 93 ? -8.244 1.805 10.178 1.00 94.44 93 ALA A O 1
ATOM 738 N N . ALA A 1 94 ? -10.405 1.939 10.749 1.00 94.88 94 ALA A N 1
ATOM 739 C CA . ALA A 1 94 ? -10.914 2.031 9.377 1.00 94.88 94 ALA A CA 1
ATOM 740 C C . ALA A 1 94 ? -10.348 3.236 8.595 1.00 94.88 94 ALA A C 1
ATOM 742 O O . ALA A 1 94 ? -9.988 3.114 7.421 1.00 94.88 94 ALA A O 1
ATOM 743 N N . THR A 1 95 ? -10.212 4.391 9.248 1.00 94.75 95 THR A N 1
ATOM 744 C CA . THR A 1 95 ? -9.611 5.588 8.644 1.00 94.75 95 THR A CA 1
ATOM 745 C C . THR A 1 95 ? -8.117 5.382 8.407 1.00 94.75 95 THR A C 1
ATOM 747 O O . THR A 1 95 ? -7.613 5.716 7.336 1.00 94.75 95 THR A O 1
ATOM 750 N N . VAL A 1 96 ? -7.417 4.756 9.359 1.00 95.69 96 VAL A N 1
ATOM 751 C CA . VAL A 1 96 ? -5.994 4.408 9.210 1.00 95.69 96 VAL A CA 1
ATOM 752 C C . VAL A 1 96 ? -5.792 3.443 8.040 1.00 95.69 96 VAL A C 1
ATOM 754 O O . VAL A 1 96 ? -4.900 3.654 7.225 1.00 95.69 96 VAL A O 1
ATOM 757 N N . TYR A 1 97 ? -6.651 2.431 7.890 1.00 96.19 97 TYR A N 1
ATOM 758 C CA . TYR A 1 97 ? -6.627 1.516 6.746 1.00 96.19 97 TYR A CA 1
ATOM 759 C C . TYR A 1 97 ? -6.856 2.222 5.410 1.00 96.19 97 TYR A C 1
ATOM 761 O O . TYR A 1 97 ? -6.174 1.912 4.437 1.00 96.19 97 TYR A O 1
ATOM 769 N N . THR A 1 98 ? -7.766 3.194 5.366 1.00 96.56 98 THR A N 1
ATOM 770 C CA . THR A 1 98 ? -8.002 3.996 4.157 1.00 96.56 98 THR A CA 1
ATOM 771 C C . THR A 1 98 ? -6.738 4.762 3.762 1.00 96.56 98 THR A C 1
ATOM 773 O O . THR A 1 98 ? -6.348 4.767 2.595 1.00 96.56 98 THR A O 1
ATOM 776 N N . ALA A 1 99 ? -6.047 5.342 4.743 1.00 95.31 99 ALA A N 1
ATOM 777 C CA . ALA A 1 99 ? -4.797 6.053 4.513 1.00 95.31 99 ALA A CA 1
ATOM 778 C C . ALA A 1 99 ? -3.639 5.117 4.108 1.00 95.31 99 ALA A C 1
ATOM 780 O O . ALA A 1 99 ? -2.882 5.438 3.193 1.00 95.31 99 ALA A O 1
ATOM 781 N N . ILE A 1 100 ? -3.540 3.931 4.726 1.00 96.62 100 ILE A N 1
ATOM 782 C CA . ILE A 1 100 ? -2.592 2.870 4.340 1.00 96.62 100 ILE A CA 1
ATOM 783 C C . ILE A 1 100 ? -2.795 2.483 2.872 1.00 96.62 100 ILE A C 1
AT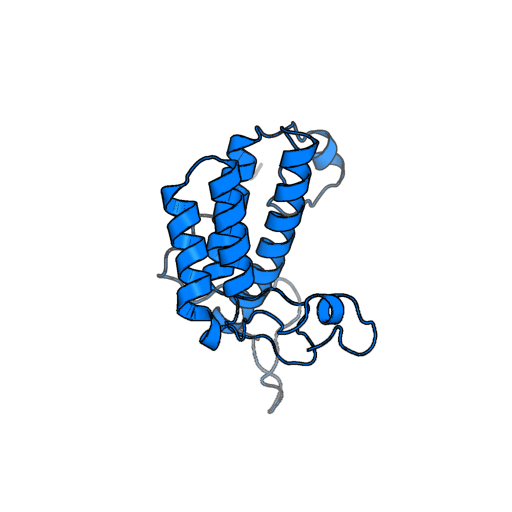OM 785 O O . ILE A 1 100 ? -1.822 2.405 2.127 1.00 96.62 100 ILE A O 1
ATOM 789 N N . ILE A 1 101 ? -4.041 2.255 2.446 1.00 97.31 101 ILE A N 1
ATOM 790 C CA . ILE A 1 101 ? -4.352 1.882 1.059 1.00 97.31 101 ILE A CA 1
ATOM 791 C C . ILE A 1 101 ? -3.917 2.992 0.100 1.00 97.31 101 ILE A C 1
ATOM 793 O O . ILE A 1 101 ? -3.197 2.702 -0.850 1.00 97.31 101 ILE A O 1
ATOM 797 N N . GLY A 1 102 ? -4.254 4.255 0.381 1.00 96.81 102 GLY A N 1
ATOM 798 C CA . GLY A 1 102 ? -3.853 5.377 -0.475 1.00 96.81 102 GLY A CA 1
ATOM 799 C C . GLY A 1 102 ? -2.331 5.538 -0.599 1.00 96.81 102 GLY A C 1
ATOM 800 O O . GLY A 1 102 ? -1.809 5.827 -1.679 1.00 96.81 102 GLY A O 1
ATOM 801 N N . ASP A 1 103 ? -1.591 5.297 0.484 1.00 96.00 103 ASP A N 1
ATOM 802 C CA . ASP A 1 103 ? -0.127 5.304 0.459 1.00 96.00 103 ASP A CA 1
ATOM 803 C C . ASP A 1 103 ? 0.453 4.157 -0.372 1.00 96.00 103 ASP A C 1
ATOM 805 O O . ASP A 1 103 ? 1.405 4.362 -1.131 1.00 96.00 103 ASP A O 1
ATOM 809 N N . LEU A 1 104 ? -0.122 2.959 -0.258 1.00 97.31 104 LEU A N 1
ATOM 810 C CA . LEU A 1 104 ? 0.314 1.798 -1.024 1.00 97.31 104 LEU A CA 1
ATOM 811 C C . LEU A 1 104 ? -0.068 1.899 -2.510 1.00 97.31 104 LEU A C 1
ATOM 813 O O . LEU A 1 104 ? 0.715 1.472 -3.355 1.00 97.31 104 LEU A O 1
ATOM 817 N N . GLU A 1 105 ? -1.211 2.495 -2.854 1.00 97.44 105 GLU A N 1
ATOM 818 C CA . GLU A 1 105 ? -1.601 2.794 -4.239 1.00 97.44 105 GLU A CA 1
ATOM 819 C C . GLU A 1 105 ? -0.631 3.791 -4.880 1.00 97.44 105 GLU A C 1
ATOM 821 O O . GLU A 1 105 ? -0.121 3.552 -5.979 1.00 97.44 105 GLU A O 1
ATOM 826 N N . PHE A 1 106 ? -0.286 4.865 -4.159 1.00 94.31 106 PHE A N 1
ATOM 827 C CA . PHE A 1 106 ? 0.741 5.805 -4.605 1.00 94.31 106 PHE A CA 1
ATOM 828 C C . PHE A 1 106 ? 2.096 5.104 -4.773 1.00 94.31 106 PHE A C 1
ATOM 830 O O . PHE A 1 106 ? 2.791 5.307 -5.772 1.00 94.31 106 PHE A O 1
ATOM 837 N N . ALA A 1 107 ? 2.469 4.240 -3.827 1.00 94.88 107 ALA A N 1
ATOM 838 C CA . ALA A 1 107 ? 3.700 3.468 -3.919 1.00 94.88 107 ALA A CA 1
ATOM 839 C C . ALA A 1 107 ? 3.699 2.533 -5.140 1.00 94.88 107 ALA A C 1
ATOM 841 O O . ALA A 1 107 ? 4.665 2.503 -5.900 1.00 94.88 107 ALA A O 1
ATOM 842 N N . LYS A 1 108 ? 2.593 1.831 -5.398 1.00 96.12 108 LYS A N 1
ATOM 843 C CA . LYS A 1 108 ? 2.417 0.982 -6.582 1.00 96.12 108 LYS A CA 1
ATOM 844 C C . LYS A 1 108 ? 2.497 1.785 -7.884 1.00 96.12 108 LYS A C 1
ATOM 846 O O . LYS A 1 108 ? 2.965 1.257 -8.887 1.00 96.12 108 LYS A O 1
ATOM 851 N N . GLN A 1 109 ? 2.082 3.048 -7.904 1.00 94.88 109 GLN A N 1
ATOM 852 C CA . GLN A 1 109 ? 2.188 3.884 -9.101 1.00 94.88 109 GLN A CA 1
ATOM 853 C C . GLN A 1 109 ? 3.643 4.270 -9.414 1.00 94.88 109 GLN A C 1
ATOM 855 O O . GLN A 1 109 ? 4.072 4.156 -10.565 1.00 94.88 109 GLN A O 1
ATOM 860 N N . TRP A 1 110 ? 4.397 4.702 -8.399 1.00 93.06 110 TRP A N 1
ATOM 861 C CA . TRP A 1 110 ? 5.657 5.433 -8.587 1.00 93.06 110 TRP A CA 1
ATOM 862 C C . TRP A 1 110 ? 6.929 4.660 -8.228 1.00 93.06 110 TRP A C 1
ATOM 864 O O . TRP A 1 110 ? 8.018 5.095 -8.606 1.00 93.06 110 TRP A O 1
ATOM 874 N N . LEU A 1 111 ? 6.834 3.530 -7.520 1.00 93.69 111 LEU A N 1
ATOM 875 C CA . LEU A 1 111 ? 8.003 2.690 -7.259 1.00 93.69 111 LEU A CA 1
ATOM 876 C C . LEU A 1 111 ? 8.516 2.032 -8.550 1.00 93.69 111 LEU A C 1
ATOM 878 O O . LEU A 1 111 ? 7.721 1.670 -9.429 1.00 93.69 111 LEU A O 1
ATOM 882 N N . PRO A 1 112 ? 9.839 1.816 -8.657 1.00 92.75 112 PRO A N 1
ATOM 883 C CA . PRO A 1 112 ? 10.408 1.087 -9.777 1.00 92.75 112 PRO A CA 1
ATOM 884 C C . PRO A 1 112 ? 9.963 -0.381 -9.749 1.00 92.75 112 PRO A C 1
ATOM 886 O O . PRO A 1 112 ? 9.645 -0.945 -8.699 1.00 92.75 112 PRO A O 1
ATOM 889 N N . GLU A 1 113 ? 9.949 -1.016 -10.917 1.00 92.88 113 GLU A N 1
ATOM 890 C CA . GLU A 1 113 ? 9.597 -2.437 -11.044 1.00 92.88 113 GLU A CA 1
ATOM 891 C C . GLU A 1 113 ? 10.688 -3.341 -10.458 1.00 92.88 113 GLU A C 1
ATOM 893 O O . GLU A 1 113 ? 10.379 -4.328 -9.791 1.00 92.88 113 GLU A O 1
ATOM 898 N N . LYS A 1 114 ? 11.957 -2.956 -10.640 1.00 90.31 114 LYS A N 1
ATOM 899 C CA . LYS A 1 114 ? 13.133 -3.614 -10.064 1.00 90.31 114 LYS A CA 1
ATOM 900 C C . LYS A 1 114 ? 14.028 -2.586 -9.387 1.00 90.31 114 LYS A C 1
ATOM 902 O O . LYS A 1 114 ? 14.191 -1.475 -9.887 1.00 90.31 114 LYS A O 1
ATOM 907 N N . GLN A 1 115 ? 14.623 -2.978 -8.268 1.00 87.69 115 GLN A N 1
ATOM 908 C CA . GLN A 1 115 ? 15.696 -2.211 -7.644 1.00 87.69 115 GLN A CA 1
ATOM 909 C C . GLN A 1 115 ? 17.050 -2.697 -8.178 1.00 87.69 115 GLN A C 1
ATOM 911 O O . GLN A 1 115 ? 17.171 -3.868 -8.551 1.00 87.69 115 GLN A O 1
ATOM 916 N N . PRO A 1 116 ? 18.066 -1.822 -8.221 1.00 84.31 116 PRO A N 1
ATOM 917 C CA . PRO A 1 116 ? 19.445 -2.232 -8.454 1.00 84.31 116 PRO A CA 1
ATOM 918 C C . PRO A 1 116 ? 19.902 -3.304 -7.449 1.00 84.31 116 PRO A C 1
ATOM 920 O O . PRO A 1 116 ? 19.424 -3.348 -6.312 1.00 84.31 116 PRO A O 1
ATOM 923 N N . ALA A 1 117 ? 20.822 -4.175 -7.871 1.00 78.00 117 ALA A N 1
ATOM 924 C CA . ALA A 1 117 ? 21.243 -5.348 -7.096 1.00 78.00 117 ALA A CA 1
ATOM 925 C C . ALA A 1 117 ? 21.865 -4.994 -5.731 1.00 78.00 117 ALA A C 1
ATOM 927 O O . ALA A 1 117 ? 21.721 -5.743 -4.770 1.00 78.00 117 ALA A O 1
ATOM 928 N N . ASP A 1 118 ? 22.511 -3.834 -5.631 1.00 79.88 118 ASP A N 1
ATOM 929 C CA . ASP A 1 118 ? 23.127 -3.293 -4.418 1.00 79.88 118 ASP A CA 1
ATOM 930 C C . ASP A 1 118 ? 22.113 -2.752 -3.394 1.00 79.88 118 ASP A C 1
ATOM 932 O O . ASP A 1 118 ? 22.442 -2.612 -2.218 1.00 79.88 118 ASP A O 1
ATOM 936 N N . VAL A 1 119 ? 20.867 -2.486 -3.804 1.00 81.44 119 VAL A N 1
ATOM 937 C CA . VAL A 1 119 ? 19.807 -1.928 -2.941 1.00 81.44 119 VAL A CA 1
ATOM 938 C C . VAL A 1 119 ? 18.502 -2.726 -3.007 1.00 81.44 119 VAL A C 1
ATOM 940 O O . VAL A 1 119 ? 17.404 -2.176 -2.887 1.00 81.44 119 VAL A O 1
ATOM 943 N N . ARG A 1 120 ? 18.612 -4.052 -3.148 1.00 76.88 120 ARG A N 1
ATOM 944 C CA . ARG A 1 120 ? 17.473 -4.982 -3.243 1.00 76.88 120 ARG A CA 1
ATOM 945 C C . ARG A 1 120 ? 16.507 -4.937 -2.048 1.00 76.88 120 ARG A C 1
ATOM 947 O O . ARG A 1 120 ? 15.354 -5.327 -2.185 1.00 76.88 120 ARG A O 1
ATOM 954 N N . SER A 1 121 ? 16.945 -4.427 -0.897 1.00 81.81 121 SER A N 1
ATOM 955 C CA . SER A 1 121 ? 16.109 -4.250 0.299 1.00 81.81 121 SER A CA 1
ATOM 956 C C . SER A 1 121 ? 15.072 -3.124 0.183 1.00 81.81 121 SER A C 1
ATOM 958 O O . SER A 1 121 ? 14.191 -3.016 1.037 1.00 81.81 121 SER A O 1
ATOM 960 N N . ARG A 1 122 ? 15.152 -2.274 -0.849 1.00 90.06 122 ARG A N 1
ATOM 961 C CA . ARG A 1 122 ? 14.185 -1.191 -1.073 1.00 90.06 122 ARG A CA 1
ATOM 962 C C . ARG A 1 122 ? 12.892 -1.734 -1.688 1.00 90.06 122 ARG A C 1
ATOM 964 O O . ARG A 1 122 ? 12.940 -2.647 -2.512 1.00 90.06 122 ARG A O 1
ATOM 971 N N . PRO A 1 123 ? 11.726 -1.165 -1.340 1.00 93.25 123 PRO A N 1
ATOM 972 C CA . PRO A 1 123 ? 10.459 -1.645 -1.871 1.00 93.25 123 PRO A CA 1
ATOM 973 C C . PRO A 1 123 ? 10.372 -1.407 -3.382 1.00 93.25 123 PRO A C 1
ATOM 975 O O . PRO A 1 123 ? 10.887 -0.416 -3.910 1.00 93.25 123 PRO A O 1
ATOM 978 N N . THR A 1 124 ? 9.696 -2.317 -4.079 1.00 94.62 124 THR A N 1
ATOM 979 C CA . THR A 1 124 ? 9.378 -2.185 -5.507 1.00 94.62 124 THR A CA 1
ATOM 980 C C . THR A 1 124 ? 7.871 -2.060 -5.709 1.00 94.62 124 THR A C 1
ATOM 982 O O . THR A 1 124 ? 7.075 -2.251 -4.782 1.00 94.62 124 THR A O 1
ATOM 985 N N . LYS A 1 125 ? 7.453 -1.787 -6.947 1.00 95.69 125 LYS A N 1
ATOM 986 C CA . LYS A 1 125 ? 6.040 -1.812 -7.345 1.00 95.69 125 LYS A CA 1
ATOM 987 C C . LYS A 1 125 ? 5.348 -3.130 -6.980 1.00 95.69 125 LYS A C 1
ATOM 989 O O . LYS A 1 125 ? 4.217 -3.117 -6.495 1.00 95.69 125 LYS A O 1
ATOM 994 N N . GLY A 1 126 ? 6.043 -4.253 -7.163 1.00 95.06 126 GLY A N 1
ATOM 995 C CA . GLY A 1 126 ? 5.540 -5.571 -6.783 1.00 95.06 126 GLY A CA 1
ATOM 996 C C . GLY A 1 126 ? 5.355 -5.705 -5.269 1.00 95.06 126 GLY A C 1
ATOM 997 O O . GLY A 1 126 ? 4.347 -6.252 -4.821 1.00 95.06 126 GLY A O 1
ATOM 998 N N . THR A 1 127 ? 6.260 -5.132 -4.469 1.00 95.25 127 THR A N 1
ATOM 999 C CA . THR A 1 127 ? 6.143 -5.103 -3.003 1.00 95.25 127 THR A CA 1
ATOM 1000 C C . THR A 1 127 ? 4.916 -4.310 -2.554 1.00 95.25 127 THR A C 1
ATOM 1002 O O . THR A 1 127 ? 4.155 -4.791 -1.716 1.00 95.25 127 THR A O 1
ATOM 1005 N N . ALA A 1 128 ? 4.683 -3.128 -3.132 1.00 97.25 128 ALA A N 1
ATOM 1006 C CA . ALA A 1 128 ? 3.509 -2.313 -2.817 1.00 97.25 128 ALA A CA 1
ATOM 1007 C C . ALA A 1 128 ? 2.193 -3.025 -3.178 1.00 97.25 128 ALA A C 1
ATOM 1009 O O . ALA A 1 128 ? 1.291 -3.088 -2.345 1.00 97.25 128 ALA A O 1
ATOM 1010 N N . ALA A 1 129 ? 2.110 -3.637 -4.365 1.00 97.38 129 ALA A N 1
ATOM 1011 C CA . ALA A 1 129 ? 0.949 -4.434 -4.772 1.00 97.38 129 ALA A CA 1
ATOM 1012 C C . ALA A 1 129 ? 0.721 -5.655 -3.860 1.00 97.38 129 ALA A C 1
ATOM 1014 O O . ALA A 1 129 ? -0.408 -5.962 -3.486 1.00 97.38 129 ALA A O 1
ATOM 1015 N N . SER A 1 130 ? 1.797 -6.310 -3.418 1.00 97.19 130 SER A N 1
ATOM 1016 C CA . SER A 1 130 ? 1.708 -7.429 -2.471 1.00 97.19 130 SER A CA 1
ATOM 1017 C C . SER A 1 130 ? 1.132 -6.973 -1.127 1.00 97.19 130 SER A C 1
ATOM 1019 O O . SER A 1 130 ? 0.248 -7.625 -0.579 1.00 97.19 130 SER A O 1
ATOM 1021 N N . TYR A 1 131 ? 1.571 -5.820 -0.613 1.00 97.12 131 TYR A N 1
ATOM 1022 C CA . TYR A 1 131 ? 1.019 -5.251 0.619 1.00 97.12 131 TYR A CA 1
ATOM 1023 C C . TYR A 1 131 ? -0.427 -4.765 0.463 1.00 97.12 131 TYR A C 1
ATOM 1025 O O . TYR A 1 131 ? -1.203 -4.938 1.403 1.00 97.12 131 TYR A O 1
ATOM 1033 N N . LEU A 1 132 ? -0.825 -4.236 -0.703 1.00 97.88 132 LEU A N 1
ATOM 1034 C CA . LEU A 1 132 ? -2.235 -3.938 -0.998 1.00 97.88 132 LEU A CA 1
ATOM 1035 C C . LEU A 1 132 ? -3.093 -5.198 -0.927 1.00 97.88 132 LEU A C 1
ATOM 1037 O O . LEU A 1 132 ? -4.151 -5.176 -0.301 1.00 97.88 132 LEU A O 1
ATOM 1041 N N . ALA A 1 133 ? -2.624 -6.307 -1.504 1.00 98.06 133 ALA A N 1
ATOM 1042 C CA . ALA A 1 133 ? -3.344 -7.573 -1.447 1.00 98.06 13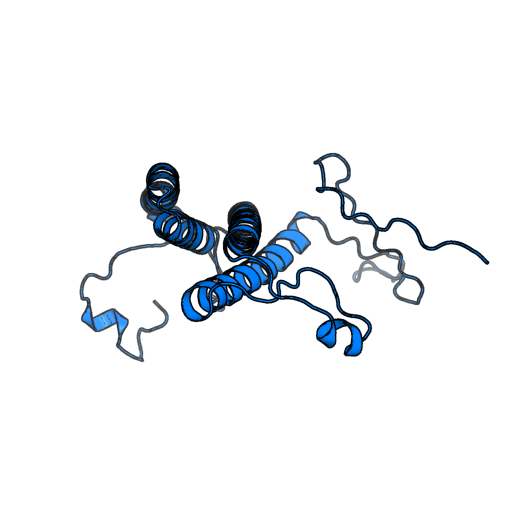3 ALA A CA 1
ATOM 1043 C C . ALA A 1 133 ? -3.591 -8.018 0.005 1.00 98.06 133 ALA A C 1
ATOM 1045 O O . ALA A 1 133 ? -4.714 -8.371 0.365 1.00 98.06 133 ALA A O 1
ATOM 1046 N N . VAL A 1 134 ? -2.566 -7.940 0.863 1.00 96.94 134 VAL A N 1
ATOM 1047 C CA . VAL A 1 134 ? -2.675 -8.307 2.287 1.00 96.94 134 VAL A CA 1
ATOM 1048 C C . VAL A 1 134 ? -3.569 -7.322 3.057 1.00 96.94 134 VAL A C 1
ATOM 1050 O O . VAL A 1 134 ? -4.364 -7.747 3.899 1.00 96.94 134 VAL A O 1
ATOM 1053 N N . ALA A 1 135 ? -3.489 -6.021 2.770 1.00 96.62 135 ALA A N 1
ATOM 1054 C CA . ALA A 1 135 ? -4.352 -5.015 3.389 1.00 96.62 135 ALA A CA 1
ATOM 1055 C C . ALA A 1 135 ? -5.831 -5.243 3.029 1.00 96.62 135 ALA A C 1
ATOM 1057 O O . ALA A 1 135 ? -6.673 -5.316 3.923 1.00 96.62 135 ALA A O 1
ATOM 1058 N N . HIS A 1 136 ? -6.144 -5.454 1.746 1.00 97.81 136 HIS A N 1
ATOM 1059 C CA . HIS A 1 136 ? -7.501 -5.776 1.296 1.00 97.81 136 HIS A CA 1
ATOM 1060 C C . HIS A 1 136 ? -8.011 -7.093 1.879 1.00 97.81 136 HIS A C 1
ATOM 1062 O O . HIS A 1 136 ? -9.162 -7.162 2.306 1.00 97.81 136 HIS A O 1
ATOM 1068 N N . LEU A 1 137 ? -7.152 -8.111 1.984 1.00 96.94 137 LEU A N 1
ATOM 1069 C CA . LEU A 1 137 ? -7.506 -9.380 2.618 1.00 96.94 137 LEU A CA 1
ATOM 1070 C C . LEU A 1 137 ? -7.863 -9.195 4.100 1.00 96.94 137 LEU A C 1
ATOM 1072 O O . LEU A 1 137 ? -8.824 -9.789 4.579 1.00 96.94 137 LEU A O 1
ATOM 1076 N N . THR A 1 138 ? -7.126 -8.334 4.808 1.00 94.88 138 THR A N 1
ATOM 1077 C CA . THR A 1 138 ? -7.387 -8.007 6.220 1.00 94.88 138 THR A CA 1
ATOM 1078 C C . THR A 1 138 ? -8.741 -7.313 6.401 1.00 94.88 138 THR A C 1
ATOM 1080 O O . THR A 1 138 ? -9.421 -7.539 7.397 1.00 94.88 138 THR A O 1
ATOM 1083 N N . LEU A 1 139 ? -9.157 -6.513 5.417 1.00 95.38 139 LEU A N 1
ATOM 1084 C CA . LEU A 1 139 ? -10.460 -5.839 5.376 1.00 95.38 139 LEU A CA 1
ATOM 1085 C C . LEU A 1 139 ? -11.583 -6.700 4.776 1.00 95.38 139 LEU A C 1
ATOM 1087 O O . LEU A 1 139 ? -12.687 -6.200 4.584 1.00 95.38 139 LEU A O 1
ATOM 1091 N N . GLN A 1 140 ? -11.308 -7.970 4.462 1.00 96.81 140 GLN A N 1
ATOM 1092 C CA . GLN A 1 140 ? -12.247 -8.896 3.818 1.00 96.81 140 GLN A CA 1
ATOM 1093 C C . GLN A 1 140 ? -12.726 -8.441 2.422 1.00 96.81 140 GLN A C 1
ATOM 1095 O O . GLN A 1 140 ? -13.716 -8.952 1.901 1.00 96.81 140 GLN A O 1
ATOM 1100 N N . ASP A 1 141 ? -11.996 -7.532 1.766 1.00 96.88 141 ASP A N 1
ATOM 1101 C CA . ASP A 1 141 ? -12.217 -7.148 0.366 1.00 96.88 141 ASP A CA 1
ATOM 1102 C C . ASP A 1 141 ? -11.507 -8.158 -0.553 1.00 96.88 141 ASP A C 1
ATOM 1104 O O . ASP A 1 141 ? -10.451 -7.901 -1.140 1.00 96.88 141 ASP A O 1
ATOM 1108 N N . TYR A 1 142 ? -12.070 -9.368 -0.627 1.00 97.62 142 TYR A N 1
ATOM 1109 C CA . TYR A 1 142 ? -11.464 -10.497 -1.341 1.00 97.62 142 TYR A CA 1
ATOM 1110 C C . TYR A 1 142 ? -11.287 -10.236 -2.840 1.00 97.62 142 TYR A C 1
ATOM 1112 O O . TYR A 1 142 ? -10.337 -10.735 -3.441 1.00 97.62 142 TYR A O 1
ATOM 1120 N N . ALA A 1 143 ? -12.174 -9.437 -3.441 1.00 98.12 143 ALA A N 1
ATOM 1121 C CA . ALA A 1 143 ? -12.112 -9.108 -4.859 1.00 98.12 143 ALA A CA 1
ATOM 1122 C C . ALA A 1 143 ? -10.873 -8.262 -5.181 1.00 98.12 143 ALA A C 1
ATOM 1124 O O . ALA A 1 143 ? -10.112 -8.604 -6.090 1.00 98.12 143 ALA A O 1
ATOM 1125 N N . LYS A 1 144 ? -10.620 -7.198 -4.406 1.00 97.19 144 LYS A N 1
ATOM 1126 C CA . LYS A 1 144 ? -9.410 -6.384 -4.590 1.00 97.19 144 LYS A CA 1
ATOM 1127 C C . LYS A 1 144 ? -8.153 -7.124 -4.162 1.00 97.19 144 LYS A C 1
ATOM 1129 O O . LYS A 1 144 ? -7.147 -7.044 -4.860 1.00 97.19 144 LYS A O 1
ATOM 1134 N N . ALA A 1 145 ? -8.217 -7.902 -3.080 1.00 97.88 145 ALA A N 1
ATOM 1135 C CA . ALA A 1 145 ? -7.095 -8.734 -2.653 1.00 97.88 145 ALA A CA 1
ATOM 1136 C C . ALA A 1 145 ? -6.649 -9.696 -3.767 1.00 97.88 145 ALA A C 1
ATOM 1138 O O . ALA A 1 145 ? -5.459 -9.790 -4.069 1.00 97.88 145 ALA A O 1
ATOM 1139 N N . TYR A 1 146 ? -7.609 -10.356 -4.423 1.00 98.00 146 TYR A N 1
ATOM 1140 C CA . TYR A 1 146 ? -7.352 -11.213 -5.577 1.00 98.00 146 TYR A CA 1
ATOM 1141 C C . TYR A 1 146 ? -6.730 -10.438 -6.740 1.00 98.00 146 TYR A C 1
ATOM 1143 O O . TYR A 1 146 ? -5.731 -10.889 -7.298 1.00 98.00 146 TYR A O 1
ATOM 1151 N N . ALA A 1 147 ? -7.287 -9.278 -7.099 1.00 98.25 147 ALA A N 1
ATOM 1152 C CA . ALA A 1 147 ? -6.786 -8.476 -8.213 1.00 98.25 147 ALA A CA 1
ATOM 1153 C C . ALA A 1 147 ? -5.325 -8.041 -8.003 1.00 98.25 147 ALA A C 1
ATOM 1155 O O . ALA A 1 147 ? -4.507 -8.145 -8.917 1.00 98.25 147 ALA A O 1
ATOM 1156 N N . GLU A 1 148 ? -4.982 -7.615 -6.787 1.00 97.81 148 GLU A N 1
ATOM 1157 C CA . GLU A 1 148 ? -3.629 -7.194 -6.423 1.00 97.81 148 GLU A CA 1
ATOM 1158 C C . GLU A 1 148 ? -2.641 -8.368 -6.386 1.00 97.81 148 GLU A C 1
ATOM 1160 O O . GLU A 1 148 ? -1.560 -8.291 -6.974 1.00 97.81 148 GLU A O 1
ATOM 1165 N N . ALA A 1 149 ? -3.027 -9.499 -5.787 1.00 97.69 149 ALA A N 1
ATOM 1166 C CA . ALA A 1 149 ? -2.199 -10.705 -5.782 1.00 97.69 149 ALA A CA 1
ATOM 1167 C C . ALA A 1 149 ? -1.974 -11.243 -7.204 1.00 97.69 149 ALA A C 1
ATOM 1169 O O . ALA A 1 149 ? -0.849 -11.581 -7.581 1.00 97.69 149 ALA A O 1
ATOM 1170 N N . LYS A 1 150 ? -3.029 -11.265 -8.026 1.00 98.00 150 LYS A N 1
ATOM 1171 C CA . LYS A 1 150 ? -2.950 -11.671 -9.429 1.00 98.00 150 LYS A CA 1
ATOM 1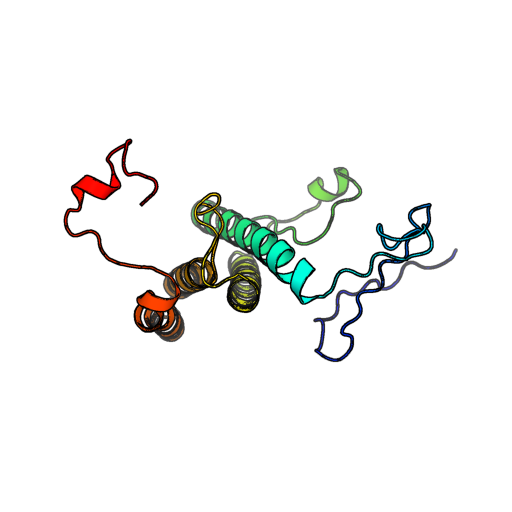172 C C . LYS A 1 150 ? -2.045 -10.742 -10.232 1.00 98.00 150 LYS A C 1
ATOM 1174 O O . LYS A 1 150 ? -1.230 -11.233 -11.004 1.00 98.00 150 LYS A O 1
ATOM 1179 N N . TYR A 1 151 ? -2.119 -9.429 -10.012 1.00 97.38 151 TYR A N 1
ATOM 1180 C CA . TYR A 1 151 ? -1.219 -8.471 -10.653 1.00 97.38 151 TYR A CA 1
ATOM 1181 C C . TYR A 1 151 ? 0.258 -8.788 -10.373 1.00 97.38 151 TYR A C 1
ATOM 1183 O O . TYR A 1 151 ? 1.076 -8.740 -11.294 1.00 97.38 151 TYR A O 1
ATOM 1191 N N . VAL A 1 152 ? 0.604 -9.153 -9.134 1.00 97.06 152 VAL A N 1
ATOM 1192 C CA . VAL A 1 152 ? 1.976 -9.548 -8.771 1.00 97.06 152 VAL A CA 1
ATOM 1193 C C . VAL A 1 152 ? 2.389 -10.843 -9.471 1.00 97.06 152 VAL A C 1
ATOM 1195 O O . VAL A 1 152 ? 3.473 -10.898 -10.048 1.00 97.06 152 VAL A O 1
ATOM 1198 N N . ILE A 1 153 ? 1.523 -11.860 -9.460 1.00 97.00 153 ILE A N 1
ATOM 1199 C CA . ILE A 1 153 ? 1.792 -13.171 -10.072 1.00 97.00 153 ILE A CA 1
ATOM 1200 C C . ILE A 1 153 ? 1.960 -13.049 -11.592 1.00 97.00 153 ILE A C 1
ATOM 1202 O O . ILE A 1 153 ? 2.933 -13.560 -12.145 1.00 97.00 153 ILE A O 1
ATOM 1206 N N . ASP A 1 154 ? 1.056 -12.334 -12.262 1.00 97.44 154 ASP A N 1
ATOM 1207 C CA . ASP A 1 154 ? 1.064 -12.166 -13.720 1.00 97.44 154 ASP A CA 1
ATOM 1208 C C . ASP A 1 154 ? 2.277 -11.354 -14.207 1.00 97.44 154 ASP A C 1
ATOM 1210 O O . ASP A 1 154 ? 2.711 -11.505 -15.347 1.00 97.44 154 ASP A O 1
ATOM 1214 N N . ASN A 1 155 ? 2.845 -10.493 -13.354 1.00 96.31 155 ASN A N 1
ATOM 1215 C CA . ASN A 1 155 ? 4.014 -9.667 -13.676 1.00 96.31 155 ASN A CA 1
ATOM 1216 C C . ASN A 1 155 ? 5.300 -10.154 -12.982 1.00 96.31 155 ASN A C 1
ATOM 1218 O O . ASN A 1 155 ? 6.278 -9.406 -12.922 1.00 96.31 155 ASN A O 1
ATOM 1222 N N . LYS A 1 156 ? 5.340 -11.401 -12.490 1.00 94.06 156 LYS A N 1
ATOM 1223 C CA . LYS A 1 156 ? 6.485 -11.946 -11.740 1.00 94.06 156 LYS A CA 1
ATOM 1224 C C . LYS A 1 156 ? 7.828 -11.777 -12.463 1.00 94.06 156 LYS A C 1
ATOM 1226 O O . LYS A 1 156 ? 8.807 -11.392 -11.833 1.00 94.06 156 LYS A O 1
ATOM 1231 N N . ASP A 1 157 ? 7.872 -11.948 -13.787 1.00 92.94 157 ASP A N 1
ATOM 1232 C CA . ASP A 1 157 ? 9.116 -11.857 -14.567 1.00 92.94 157 ASP A CA 1
ATOM 1233 C C . ASP A 1 157 ? 9.620 -10.401 -14.659 1.00 92.94 157 ASP A C 1
ATOM 1235 O O . ASP A 1 157 ? 10.827 -10.127 -14.586 1.00 92.94 157 ASP A O 1
ATOM 1239 N N . LYS A 1 158 ? 8.684 -9.439 -14.722 1.00 92.06 158 LYS A N 1
ATOM 1240 C CA . LYS A 1 158 ? 8.985 -7.998 -14.670 1.00 92.06 158 LYS A CA 1
ATOM 1241 C C . LYS A 1 158 ? 9.487 -7.564 -13.302 1.00 92.06 158 LYS A C 1
ATOM 1243 O O . LYS A 1 158 ? 10.313 -6.665 -13.230 1.00 92.06 158 LYS A O 1
ATOM 1248 N N . PHE A 1 159 ? 9.035 -8.206 -12.230 1.00 90.88 159 PHE A N 1
ATOM 1249 C CA . PHE A 1 159 ? 9.518 -7.921 -10.878 1.00 90.88 159 PHE A CA 1
ATOM 1250 C C . PHE A 1 159 ? 10.741 -8.758 -10.482 1.00 90.88 159 PHE A C 1
ATOM 1252 O O . PHE A 1 159 ? 11.436 -8.412 -9.534 1.00 90.88 159 PHE A O 1
ATOM 1259 N N . GLY A 1 160 ? 11.057 -9.812 -11.241 1.00 89.81 160 GLY A N 1
ATOM 1260 C CA . GLY A 1 160 ? 12.116 -10.759 -10.891 1.00 89.81 160 GLY A CA 1
ATOM 1261 C C . GLY A 1 160 ? 11.741 -11.637 -9.696 1.00 89.81 160 GLY A C 1
ATOM 1262 O O . GLY A 1 160 ? 12.600 -11.955 -8.881 1.00 89.81 160 GLY A O 1
ATOM 1263 N N . TYR A 1 161 ? 10.461 -11.983 -9.559 1.00 91.19 161 TYR A N 1
ATOM 1264 C CA . TYR A 1 161 ? 9.960 -12.840 -8.490 1.00 91.19 161 TYR A CA 1
ATOM 1265 C C . TYR A 1 161 ? 9.834 -14.285 -8.960 1.00 91.19 161 TYR A C 1
ATOM 1267 O O . TYR A 1 161 ? 9.360 -14.568 -10.061 1.00 91.19 161 TYR A O 1
ATOM 1275 N N . GLY A 1 162 ? 10.211 -15.208 -8.085 1.00 90.94 162 GLY A N 1
ATOM 1276 C CA . GLY A 1 162 ? 10.119 -16.639 -8.311 1.00 90.94 162 GLY A CA 1
ATOM 1277 C C . GLY A 1 162 ? 10.055 -17.383 -6.988 1.00 90.94 162 GLY A C 1
ATOM 1278 O O . GLY A 1 162 ? 10.336 -16.820 -5.931 1.00 90.94 162 GLY A O 1
ATOM 1279 N N . LEU A 1 163 ? 9.650 -18.646 -7.059 1.00 91.75 163 LEU A N 1
ATOM 1280 C CA . LEU A 1 163 ? 9.797 -19.562 -5.938 1.00 91.75 163 LEU A CA 1
ATOM 1281 C C . LEU A 1 163 ? 11.188 -20.181 -6.018 1.00 91.75 163 LEU A C 1
ATOM 1283 O O . LEU A 1 163 ? 11.603 -20.617 -7.093 1.00 91.75 163 LEU A O 1
ATOM 1287 N N . GLU A 1 164 ? 11.877 -20.234 -4.886 1.00 89.38 164 GLU A N 1
ATOM 1288 C CA . GLU A 1 164 ? 13.108 -21.008 -4.782 1.00 89.38 164 GLU A CA 1
ATOM 1289 C C . GLU A 1 164 ? 12.811 -22.501 -4.920 1.00 89.38 164 GLU A C 1
ATOM 1291 O O . GLU A 1 164 ? 11.800 -22.996 -4.416 1.00 89.38 164 GLU A O 1
ATOM 1296 N N . ALA A 1 165 ? 13.702 -23.226 -5.600 1.00 91.75 165 ALA A N 1
ATOM 1297 C CA . ALA A 1 165 ? 13.540 -24.666 -5.814 1.00 91.75 165 ALA A CA 1
ATOM 1298 C C . ALA A 1 165 ? 13.626 -25.463 -4.500 1.00 91.75 165 ALA A C 1
ATOM 1300 O O . ALA A 1 165 ? 12.986 -26.504 -4.365 1.00 91.75 165 ALA A O 1
ATOM 1301 N N . ASP A 1 166 ? 14.399 -24.959 -3.535 1.00 90.69 166 ASP A N 1
ATOM 1302 C CA . ASP A 1 166 ? 14.530 -25.519 -2.192 1.00 90.69 166 ASP A CA 1
ATOM 1303 C C . ASP A 1 166 ? 14.200 -24.453 -1.141 1.00 90.69 166 ASP A C 1
ATOM 1305 O O . ASP A 1 166 ? 14.850 -23.407 -1.061 1.00 90.69 166 ASP A O 1
ATOM 1309 N N . PHE A 1 167 ? 13.216 -24.759 -0.293 1.00 88.25 167 PHE A N 1
ATOM 1310 C CA . PHE A 1 167 ? 12.776 -23.922 0.820 1.00 88.25 167 PHE A CA 1
ATOM 1311 C C . PHE A 1 167 ? 13.910 -23.580 1.797 1.00 88.25 167 PHE A C 1
ATOM 1313 O O . PHE A 1 167 ? 13.932 -22.479 2.347 1.00 88.25 167 PHE A O 1
ATOM 1320 N N . GLN A 1 168 ? 14.872 -24.487 2.005 1.00 90.00 168 GLN A N 1
ATOM 1321 C CA . GLN A 1 168 ? 15.974 -24.258 2.945 1.00 90.00 168 GLN A CA 1
ATOM 1322 C C . GLN A 1 168 ? 16.874 -23.094 2.515 1.00 90.00 168 GLN A C 1
ATOM 1324 O O . GLN A 1 168 ? 17.440 -22.414 3.370 1.00 90.00 168 GLN A O 1
ATOM 1329 N N . THR A 1 169 ? 16.978 -22.824 1.209 1.00 87.62 169 THR A N 1
ATOM 1330 C CA . THR A 1 169 ? 17.820 -21.750 0.655 1.00 87.62 169 THR A CA 1
ATOM 1331 C C . THR A 1 169 ? 17.430 -20.371 1.185 1.00 87.62 169 THR A C 1
ATOM 1333 O O . THR A 1 169 ? 18.310 -19.544 1.414 1.00 87.62 169 THR A O 1
ATOM 1336 N N . LEU A 1 170 ? 16.146 -20.152 1.491 1.00 84.06 170 LEU A N 1
ATOM 1337 C CA . LEU A 1 170 ? 15.629 -18.879 2.012 1.00 84.06 170 LEU A CA 1
ATOM 1338 C C . LEU A 1 170 ? 16.270 -18.454 3.344 1.00 84.06 170 LEU A C 1
ATOM 1340 O O . LEU A 1 170 ? 16.279 -17.270 3.671 1.00 84.06 170 LEU A O 1
ATOM 1344 N N . PHE A 1 171 ? 16.810 -19.404 4.114 1.00 86.06 171 PHE A N 1
ATOM 1345 C CA . PHE A 1 171 ? 17.326 -19.170 5.467 1.00 86.06 171 PHE A CA 1
ATOM 1346 C C . PHE A 1 171 ? 18.851 -19.331 5.569 1.00 86.06 171 PHE A C 1
ATOM 1348 O O . PHE A 1 171 ? 19.408 -19.324 6.669 1.00 86.06 171 PHE A O 1
ATOM 1355 N N . ARG A 1 172 ? 19.556 -19.479 4.437 1.00 83.31 172 ARG A N 1
ATOM 1356 C CA . ARG A 1 172 ? 21.020 -19.632 4.410 1.00 83.31 172 ARG A CA 1
ATOM 1357 C C . ARG A 1 172 ? 21.703 -18.266 4.322 1.00 83.31 172 ARG A C 1
ATOM 1359 O O . ARG A 1 172 ? 21.549 -17.541 3.344 1.00 83.31 172 ARG A O 1
ATOM 1366 N N . ALA A 1 173 ? 22.536 -17.948 5.314 1.00 69.50 173 ALA A N 1
ATOM 1367 C CA . ALA A 1 173 ? 23.237 -16.662 5.416 1.00 69.50 173 ALA A CA 1
ATOM 1368 C C . ALA A 1 173 ? 24.079 -16.248 4.181 1.00 69.50 173 ALA A C 1
ATOM 1370 O O . ALA A 1 173 ? 24.039 -15.070 3.832 1.00 69.50 173 ALA A O 1
ATOM 1371 N N . PRO A 1 174 ? 24.802 -17.145 3.470 1.00 67.75 174 PRO A N 1
ATOM 1372 C CA . PRO A 1 174 ? 25.609 -16.747 2.308 1.00 67.75 174 PRO A CA 1
ATOM 1373 C C . PRO A 1 174 ? 24.790 -16.407 1.053 1.00 67.75 174 PRO A C 1
ATOM 1375 O O . PRO A 1 174 ? 25.329 -15.827 0.118 1.00 67.75 174 PRO A O 1
ATOM 1378 N N . GLN A 1 175 ? 23.515 -16.807 1.007 1.00 57.91 175 GLN A N 1
ATOM 1379 C CA . GLN A 1 175 ? 22.642 -16.715 -0.173 1.00 57.91 175 GLN A CA 1
ATOM 1380 C C . GLN A 1 175 ? 21.481 -15.734 0.015 1.00 57.91 175 GLN A C 1
ATOM 1382 O O . GLN A 1 175 ? 20.696 -15.548 -0.909 1.00 57.91 175 GLN A O 1
ATOM 1387 N N . ALA A 1 176 ? 21.400 -15.054 1.163 1.00 49.09 176 ALA A N 1
ATOM 1388 C CA . ALA A 1 176 ? 20.317 -14.131 1.514 1.00 49.09 176 ALA A CA 1
ATOM 1389 C C . ALA A 1 176 ? 20.142 -12.932 0.550 1.00 49.09 176 ALA A C 1
ATOM 1391 O O . ALA A 1 176 ? 19.190 -12.170 0.689 1.00 49.09 176 ALA A O 1
ATOM 1392 N N . ASN A 1 177 ? 21.034 -12.778 -0.436 1.00 49.56 177 ASN A N 1
ATOM 1393 C CA . ASN A 1 177 ? 21.016 -11.699 -1.420 1.00 49.56 177 ASN A CA 1
ATOM 1394 C C . ASN A 1 177 ? 20.576 -12.123 -2.837 1.00 49.56 177 ASN A C 1
ATOM 1396 O O . ASN A 1 177 ? 20.507 -11.243 -3.695 1.00 49.56 177 ASN A O 1
ATOM 1400 N N . ASN A 1 178 ? 20.226 -13.394 -3.087 1.00 46.38 178 ASN A N 1
ATOM 1401 C CA . ASN A 1 178 ? 19.750 -13.867 -4.404 1.00 46.38 178 ASN A CA 1
ATOM 1402 C C . ASN A 1 178 ? 18.291 -13.545 -4.681 1.00 46.38 178 ASN A C 1
ATOM 1404 O O . ASN A 1 178 ? 17.443 -13.885 -3.822 1.00 46.38 178 ASN A O 1
#

pLDDT: mean 77.67, std 23.96, range [25.27, 98.25]

Secondary structure (DSSP, 8-state):
-------------TT---------SS-----TTSSS-------HHHHHHHHHHHHHHHHHHHHHHHHHHSSB----S--S-GGGGGG-PPBPHHHHHHHHHHHHHHHHHHS-SS--GGGTTS--HHHHHHHHHHHHHHTT-HHHHHHHHHHHHHTHHHHT----SSGGGGG-GGGTT-

Sequence (178 aa):
MANIHAFIASPLTEKDNKISINPTNEYTNGNRSSKCNGIIIFTLAEINPKIAEARFVRAFAYFHLVRVFGDVPYIDFFITNPEAVKQLGRTPAATVYTAIIGDLEFAKQWLPEKQPADVRSRPTKGTAASYLAVAHLTLQDYAKAYAEAKYVIDNKDKFGYGLEADFQTLFRAPQANN

Radius of gyration: 20.54 Å; chains: 1; bounding box: 41×66×39 Å